Protein AF-A0A9X6QW32-F1 (afdb_monomer_lite)

Structure (mmCIF, N/CA/C/O backbone):
data_AF-A0A9X6QW32-F1
#
_entry.id   AF-A0A9X6QW32-F1
#
loop_
_atom_site.group_PDB
_atom_site.id
_atom_site.type_symbol
_atom_site.label_atom_id
_atom_site.label_alt_id
_atom_site.label_comp_id
_atom_site.label_asym_id
_atom_site.label_entity_id
_atom_site.label_seq_id
_atom_site.pdbx_PDB_ins_code
_atom_site.Cartn_x
_atom_site.Cartn_y
_atom_site.Cartn_z
_atom_site.occupancy
_atom_site.B_iso_or_equiv
_atom_site.auth_seq_id
_atom_site.auth_comp_id
_atom_site.auth_asym_id
_atom_site.auth_atom_id
_atom_site.pdbx_PDB_model_num
ATOM 1 N N . MET A 1 1 ? -21.624 30.257 38.699 1.00 36.91 1 MET A N 1
ATOM 2 C CA . MET A 1 1 ? -21.443 28.814 38.445 1.00 36.91 1 MET A CA 1
ATOM 3 C C . MET A 1 1 ? -20.746 28.679 37.105 1.00 36.91 1 MET A C 1
ATOM 5 O O . MET A 1 1 ? -21.343 29.022 36.097 1.00 36.91 1 MET A O 1
ATOM 9 N N . THR A 1 2 ? -19.466 28.319 37.096 1.00 38.97 2 THR A N 1
ATOM 10 C CA . THR A 1 2 ? -18.670 28.144 35.873 1.00 38.97 2 THR A CA 1
ATOM 11 C C . THR A 1 2 ? -18.360 26.661 35.707 1.00 38.97 2 THR A C 1
ATOM 13 O O . THR A 1 2 ? -17.632 26.080 36.508 1.00 38.97 2 THR A O 1
ATOM 16 N N . GLU A 1 3 ? -18.950 26.038 34.687 1.00 44.25 3 GLU A N 1
ATOM 17 C CA . GLU A 1 3 ? -18.677 24.651 34.310 1.00 44.25 3 GLU A CA 1
ATOM 18 C C . GLU A 1 3 ? -17.298 24.559 33.646 1.00 44.25 3 GLU A C 1
ATOM 20 O O . GLU A 1 3 ? -17.064 25.100 32.564 1.00 44.25 3 GLU A O 1
ATOM 25 N N . GLN A 1 4 ? -16.358 23.883 34.307 1.00 48.66 4 GLN A N 1
ATOM 26 C CA . GLN A 1 4 ? -15.066 23.547 33.722 1.00 48.66 4 GLN A CA 1
ATOM 27 C C . GLN A 1 4 ? -15.186 22.256 32.906 1.00 48.66 4 GLN A C 1
ATOM 29 O O . GLN A 1 4 ? -15.371 21.166 33.443 1.00 48.66 4 GLN A O 1
ATOM 34 N N . ASN A 1 5 ? -15.036 22.387 31.588 1.00 47.41 5 ASN A N 1
ATOM 35 C CA . ASN A 1 5 ? -14.834 21.270 30.672 1.00 47.41 5 ASN A CA 1
ATOM 36 C C . ASN A 1 5 ? -13.461 20.623 30.934 1.00 47.41 5 ASN A C 1
ATOM 38 O O . ASN A 1 5 ? -12.433 21.100 30.454 1.00 47.41 5 ASN A O 1
ATOM 42 N N . ASN A 1 6 ? -13.445 19.504 31.658 1.00 50.34 6 ASN A N 1
ATOM 43 C CA . ASN A 1 6 ? -12.286 18.620 31.775 1.00 50.34 6 ASN A CA 1
ATOM 44 C C . ASN A 1 6 ? -12.100 17.833 30.463 1.00 50.34 6 ASN A C 1
ATOM 46 O O . ASN A 1 6 ? -12.528 16.687 30.337 1.00 50.34 6 ASN A O 1
ATOM 50 N N . ARG A 1 7 ? -11.472 18.442 29.450 1.00 55.31 7 ARG A N 1
ATOM 51 C CA . ARG A 1 7 ? -11.034 17.735 28.234 1.00 55.31 7 ARG A CA 1
ATOM 52 C C . ARG A 1 7 ? -9.511 17.707 28.164 1.00 55.31 7 ARG A C 1
ATOM 54 O O . ARG A 1 7 ? -8.896 18.669 27.729 1.00 55.31 7 ARG A O 1
ATOM 61 N N . GLY A 1 8 ? -8.943 16.569 28.569 1.00 48.66 8 GLY A N 1
ATOM 62 C CA . GLY A 1 8 ? -7.589 16.127 28.220 1.00 48.66 8 GLY A CA 1
ATOM 63 C C . GLY A 1 8 ? -6.453 16.918 28.869 1.00 48.66 8 GLY A C 1
ATOM 64 O O . GLY A 1 8 ? -6.060 17.977 28.393 1.00 48.66 8 GLY A O 1
ATOM 65 N N . GLY A 1 9 ? -5.871 16.369 29.936 1.00 49.19 9 GLY A N 1
ATOM 66 C CA . GLY A 1 9 ? -4.690 16.951 30.572 1.00 49.19 9 GLY A CA 1
ATOM 67 C C . GLY A 1 9 ? -3.492 17.019 29.619 1.00 49.19 9 GLY A C 1
ATOM 68 O O . GLY A 1 9 ? -3.138 16.020 28.992 1.00 49.19 9 GLY A O 1
ATOM 69 N N . LYS A 1 10 ? -2.842 18.190 29.561 1.00 48.78 10 LYS A N 1
ATOM 70 C CA . LYS A 1 10 ? -1.484 18.374 29.030 1.00 48.78 10 LYS A CA 1
ATOM 71 C C . LYS A 1 10 ? -0.531 17.451 29.792 1.00 48.78 10 LYS A C 1
ATOM 73 O O . LYS A 1 10 ? -0.059 17.799 30.869 1.00 48.78 10 LYS A O 1
ATOM 78 N N . ARG A 1 11 ? -0.263 16.267 29.254 1.00 66.25 11 ARG A N 1
ATOM 79 C CA . ARG A 1 11 ? 0.907 15.471 29.634 1.00 66.25 11 ARG A CA 1
ATOM 80 C C . ARG A 1 11 ? 1.914 15.594 28.500 1.00 66.25 11 ARG A C 1
ATOM 82 O O . ARG A 1 11 ? 1.516 15.583 27.335 1.00 66.25 11 ARG A O 1
ATOM 89 N N . GLU A 1 12 ? 3.195 15.727 28.815 1.00 42.75 12 GLU A N 1
ATOM 90 C CA . GLU A 1 12 ? 4.242 15.593 27.801 1.00 42.75 12 GLU A CA 1
ATOM 91 C C . GLU A 1 12 ? 4.105 14.211 27.141 1.00 42.75 12 GLU A C 1
ATOM 93 O O . GLU A 1 12 ? 3.998 13.194 27.822 1.00 42.75 12 GLU A O 1
ATOM 98 N N . GLY A 1 13 ? 3.980 14.183 25.812 1.00 55.62 13 GLY A N 1
ATOM 99 C CA . GLY A 1 13 ? 3.668 12.967 25.050 1.00 55.62 13 GLY A CA 1
ATOM 100 C C . GLY A 1 13 ? 2.175 12.711 24.781 1.00 55.62 13 GLY A C 1
ATOM 101 O O . GLY A 1 13 ? 1.850 11.772 24.054 1.00 55.62 13 GLY A O 1
ATOM 102 N N . ALA A 1 14 ? 1.254 13.547 25.281 1.00 50.28 14 ALA A N 1
ATOM 103 C CA . ALA A 1 14 ? -0.164 13.508 24.909 1.00 50.28 14 ALA A CA 1
ATOM 104 C C . ALA A 1 14 ? -0.377 14.146 23.525 1.00 50.28 14 ALA A C 1
ATOM 106 O O . ALA A 1 14 ? -0.821 15.281 23.380 1.00 50.28 14 ALA A O 1
ATOM 107 N N . GLY A 1 15 ? -0.002 13.396 22.496 1.00 57.47 15 GLY A N 1
ATOM 108 C CA . GLY A 1 15 ? -0.157 13.767 21.099 1.00 57.47 15 GL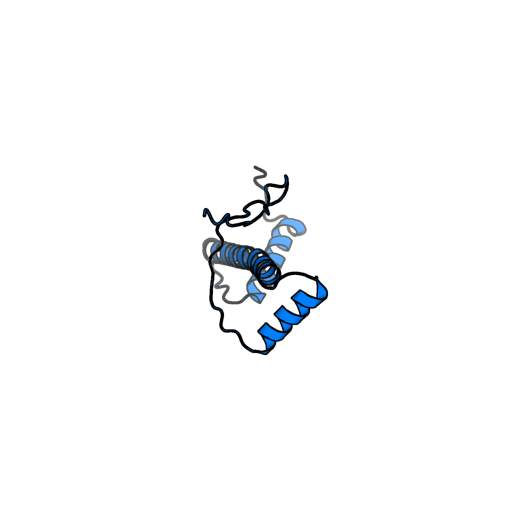Y A CA 1
ATOM 109 C C . GLY A 1 15 ? 0.657 12.819 20.237 1.00 57.47 15 GLY A C 1
ATOM 110 O O . GLY A 1 15 ? 1.885 12.813 20.293 1.00 57.47 15 GLY A O 1
ATOM 111 N N . ARG A 1 16 ? -0.013 11.999 19.423 1.00 57.81 16 ARG A N 1
ATOM 112 C CA . ARG A 1 16 ? 0.675 11.286 18.342 1.00 57.81 16 ARG A CA 1
ATOM 113 C C . ARG A 1 16 ? 1.248 12.372 17.426 1.00 57.81 16 ARG A C 1
ATOM 115 O O . ARG A 1 16 ? 0.483 13.250 17.027 1.00 57.81 16 ARG A O 1
ATOM 122 N N . LYS A 1 17 ? 2.558 12.352 17.124 1.00 58.06 17 LYS A N 1
ATOM 123 C CA . LYS A 1 17 ? 3.149 13.268 16.126 1.00 58.06 17 LYS A CA 1
ATOM 124 C C . LYS A 1 17 ? 2.224 13.291 14.907 1.00 58.06 17 LYS A C 1
ATOM 126 O O . 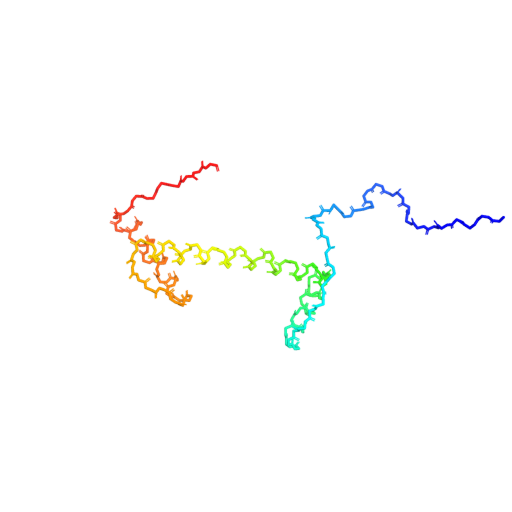LYS A 1 17 ? 1.816 12.225 14.447 1.00 58.06 17 LYS A O 1
ATOM 131 N N . ALA A 1 18 ? 1.849 14.475 14.433 1.00 55.62 18 ALA A N 1
ATOM 132 C CA . ALA A 1 18 ? 1.028 14.588 13.239 1.00 55.62 18 ALA A CA 1
ATOM 133 C C . ALA A 1 18 ? 1.854 14.069 12.051 1.00 55.62 18 ALA A C 1
ATOM 135 O O . ALA A 1 18 ? 2.804 14.716 11.627 1.00 55.62 18 ALA A O 1
ATOM 136 N N . ILE A 1 19 ? 1.532 12.866 11.566 1.00 63.91 19 ILE A N 1
ATOM 137 C CA . ILE A 1 19 ? 2.189 12.226 10.406 1.00 63.91 19 ILE A CA 1
ATOM 138 C C . ILE A 1 19 ? 1.648 12.825 9.085 1.00 63.91 19 ILE A C 1
ATOM 140 O O . ILE A 1 19 ? 2.115 12.503 8.003 1.00 63.91 19 ILE A O 1
ATOM 144 N N . GLY A 1 20 ? 0.669 13.729 9.166 1.00 74.75 20 GLY A N 1
ATOM 145 C CA . GLY A 1 20 ? 0.043 14.390 8.027 1.00 74.75 20 GLY A CA 1
ATOM 146 C C . GLY A 1 20 ? -1.370 14.861 8.365 1.00 74.75 20 GLY A C 1
ATOM 147 O O . GLY A 1 20 ? -1.764 14.906 9.535 1.00 74.75 20 GLY A O 1
ATOM 148 N N . GLU A 1 21 ? -2.144 15.189 7.333 1.00 82.62 21 GLU A N 1
ATOM 149 C CA . GLU A 1 21 ? -3.554 15.556 7.464 1.00 82.62 21 GLU A CA 1
ATOM 150 C C . GLU A 1 21 ? -4.431 14.296 7.581 1.00 82.62 21 GLU A C 1
ATOM 152 O O . GLU A 1 21 ? -4.308 13.358 6.795 1.00 82.62 21 GLU A O 1
ATOM 157 N N . THR A 1 22 ? -5.336 14.259 8.563 1.00 86.12 22 THR A N 1
ATOM 158 C CA . THR A 1 22 ? -6.325 13.176 8.681 1.00 86.12 22 THR A CA 1
ATOM 159 C C . THR A 1 22 ? -7.629 13.601 8.024 1.00 86.12 22 THR A C 1
ATOM 161 O O . THR A 1 22 ? -8.266 14.550 8.475 1.00 86.12 22 THR A O 1
ATOM 164 N N . ARG A 1 23 ? -8.066 12.854 7.007 1.00 86.19 23 ARG A N 1
ATOM 165 C CA . ARG A 1 23 ? -9.380 13.020 6.374 1.00 86.19 23 ARG A CA 1
ATOM 166 C C . ARG A 1 23 ? -10.258 11.815 6.691 1.00 86.19 23 ARG A C 1
ATOM 168 O O . ARG A 1 23 ? -9.804 10.677 6.592 1.00 86.19 23 ARG A O 1
ATOM 175 N N . LYS A 1 24 ? -11.511 12.057 7.087 1.00 89.81 24 LYS A N 1
ATOM 176 C CA . LYS A 1 24 ? -12.503 10.986 7.250 1.00 89.81 24 LYS A CA 1
ATOM 177 C C . LYS A 1 24 ? -13.034 10.607 5.873 1.00 89.81 24 LYS A C 1
ATOM 179 O O . LYS A 1 24 ? -13.514 11.473 5.148 1.00 89.81 24 LYS A O 1
ATOM 184 N N . VAL A 1 25 ? -12.949 9.328 5.537 1.00 88.31 25 VAL A N 1
ATOM 185 C CA . VAL A 1 25 ? -13.450 8.770 4.278 1.00 88.31 25 VAL A CA 1
ATOM 186 C C . VAL A 1 25 ? -14.421 7.639 4.588 1.00 88.31 25 VAL A C 1
ATOM 188 O O . VAL A 1 25 ? -14.228 6.912 5.562 1.00 88.31 25 VAL A O 1
ATOM 191 N N . SER A 1 26 ? -15.469 7.514 3.777 1.00 93.12 26 SER A N 1
ATOM 192 C CA . SER A 1 26 ? -16.342 6.341 3.775 1.00 93.12 26 SER A CA 1
ATOM 193 C C . SER A 1 26 ? -15.877 5.416 2.659 1.00 93.12 26 SER A C 1
ATOM 195 O O . SER A 1 26 ? -15.663 5.879 1.538 1.00 93.12 26 SER A O 1
ATOM 197 N N . LEU A 1 27 ? -15.685 4.136 2.965 1.00 92.56 27 LEU A N 1
ATOM 198 C CA . LEU A 1 27 ? -15.263 3.124 2.002 1.00 92.56 27 LEU A CA 1
ATOM 199 C C . LEU A 1 27 ? -16.349 2.059 1.906 1.00 92.56 27 LEU A C 1
ATOM 201 O O . LEU A 1 27 ? -16.940 1.669 2.910 1.00 92.56 27 LEU A O 1
ATOM 205 N N . THR A 1 28 ? -16.612 1.587 0.694 1.00 95.06 28 THR A N 1
ATOM 206 C CA . THR A 1 28 ? -17.479 0.436 0.439 1.00 95.06 28 THR A CA 1
ATOM 207 C C . THR A 1 28 ? -16.632 -0.607 -0.264 1.00 95.06 28 THR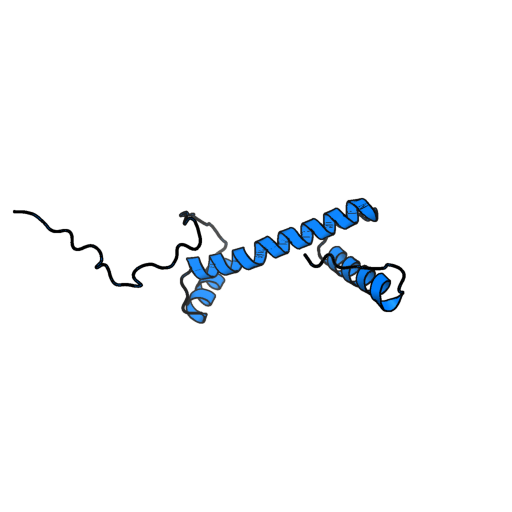 A C 1
ATOM 209 O O . THR A 1 28 ? -16.123 -0.352 -1.352 1.00 95.06 28 THR A O 1
ATOM 212 N N . LEU A 1 29 ? -16.440 -1.747 0.392 1.00 94.56 29 LEU A N 1
ATOM 213 C CA . LEU A 1 29 ? -15.616 -2.854 -0.080 1.00 94.56 29 LEU A CA 1
ATOM 214 C C . LEU A 1 29 ? -16.434 -4.154 -0.022 1.00 94.56 29 LEU A C 1
ATOM 216 O O . LEU A 1 29 ? -17.360 -4.244 0.791 1.00 94.56 29 LEU A O 1
ATOM 220 N N . PRO A 1 30 ? -16.107 -5.154 -0.858 1.00 97.38 30 PRO A N 1
ATOM 221 C CA . PRO A 1 30 ? -16.591 -6.521 -0.696 1.00 97.38 30 PRO A CA 1
ATOM 222 C C . PRO A 1 30 ? -16.362 -7.057 0.723 1.00 97.38 30 PRO A C 1
ATOM 224 O O . PRO A 1 30 ? -15.346 -6.750 1.347 1.00 97.38 30 PRO A O 1
ATOM 227 N N . ASN A 1 31 ? -17.276 -7.906 1.203 1.00 95.81 31 ASN A N 1
ATOM 228 C CA . ASN A 1 31 ? -17.203 -8.486 2.550 1.00 95.81 31 ASN A CA 1
ATOM 229 C C . ASN A 1 31 ? -15.889 -9.235 2.799 1.00 95.81 31 ASN A C 1
ATOM 231 O O . ASN A 1 31 ? -15.319 -9.100 3.872 1.00 95.81 31 ASN A O 1
ATOM 235 N N . GLU A 1 32 ? -15.383 -9.961 1.801 1.00 95.44 32 GLU A N 1
ATOM 236 C CA . GLU A 1 32 ? -14.118 -10.703 1.898 1.00 95.44 32 GLU A CA 1
ATOM 237 C C . GLU A 1 32 ? -12.939 -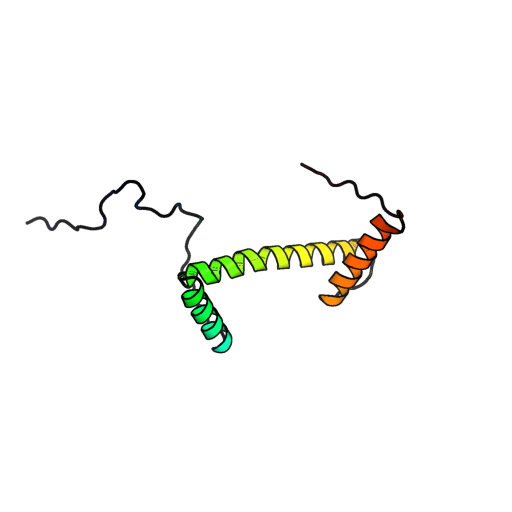9.786 2.254 1.00 95.44 32 GLU A C 1
ATOM 239 O O . GLU A 1 32 ? -12.154 -10.100 3.146 1.00 95.44 32 GLU A O 1
ATOM 244 N N . LEU A 1 33 ? -12.866 -8.604 1.629 1.00 94.50 33 LEU A N 1
ATOM 245 C CA . LEU A 1 33 ? -11.828 -7.617 1.928 1.00 94.50 33 LEU A CA 1
ATOM 246 C C . LEU A 1 33 ? -12.027 -6.972 3.301 1.00 94.50 33 LEU A C 1
ATOM 248 O O . LEU A 1 33 ? -11.047 -6.669 3.978 1.00 94.50 33 LEU A O 1
ATOM 252 N N . TRP A 1 34 ? -13.275 -6.762 3.734 1.00 96.50 34 TRP A N 1
ATOM 253 C CA . TRP A 1 34 ? -13.531 -6.295 5.096 1.00 96.50 34 TRP A CA 1
ATOM 254 C C . TRP A 1 34 ? -13.064 -7.305 6.140 1.00 96.50 34 TRP A C 1
ATOM 256 O O . TRP A 1 34 ? -12.362 -6.916 7.071 1.00 96.50 34 TRP A O 1
ATOM 266 N N . SER A 1 35 ? -13.372 -8.588 5.945 1.00 95.94 35 SER A N 1
ATOM 267 C CA . SER A 1 35 ? -12.937 -9.661 6.840 1.00 95.94 35 SER A CA 1
ATOM 268 C C . SER A 1 35 ? -11.415 -9.782 6.909 1.00 95.94 35 SER A C 1
ATOM 270 O O . SER A 1 35 ? -10.866 -9.987 7.988 1.00 95.94 35 SER A O 1
ATOM 272 N N . GLU A 1 36 ? -10.710 -9.603 5.790 1.00 95.00 36 GLU A N 1
ATOM 273 C CA . GLU A 1 36 ? -9.244 -9.592 5.787 1.00 95.00 36 GLU A CA 1
ATOM 274 C C . GLU A 1 36 ? -8.678 -8.398 6.573 1.00 95.00 36 GLU A C 1
ATOM 276 O O . GLU A 1 36 ? -7.753 -8.558 7.371 1.00 95.00 36 GLU A O 1
ATOM 281 N N . ILE A 1 37 ? -9.261 -7.203 6.414 1.00 94.75 37 ILE A N 1
ATOM 282 C CA . ILE A 1 37 ? -8.862 -6.020 7.190 1.00 94.75 37 ILE A CA 1
ATOM 283 C C . ILE A 1 37 ? -9.092 -6.252 8.687 1.00 94.75 37 ILE A C 1
ATOM 285 O O . ILE A 1 37 ? -8.216 -5.923 9.486 1.00 94.75 37 ILE A O 1
ATOM 289 N N . GLU A 1 38 ? -10.243 -6.803 9.073 1.00 95.50 38 GLU A N 1
ATOM 290 C CA . GLU A 1 38 ? -10.573 -7.117 10.469 1.00 95.50 38 GLU A CA 1
ATOM 291 C C . GLU A 1 38 ? -9.582 -8.121 11.065 1.00 95.50 38 GLU A C 1
ATOM 293 O O . GLU A 1 38 ? -9.004 -7.851 12.119 1.00 95.50 38 GLU A O 1
ATOM 298 N N . PHE A 1 39 ? -9.289 -9.206 10.343 1.00 95.69 39 PHE A N 1
ATOM 299 C CA . PHE A 1 39 ? -8.284 -10.189 10.745 1.00 95.69 39 PHE A CA 1
ATOM 300 C C . PHE A 1 39 ? -6.909 -9.546 10.981 1.00 95.69 39 PHE A C 1
ATOM 302 O O . PHE A 1 39 ? -6.275 -9.792 12.007 1.00 95.69 39 PHE A O 1
ATOM 309 N N . LEU A 1 40 ? -6.453 -8.678 10.072 1.00 93.56 40 LEU A N 1
ATOM 310 C CA . LEU A 1 40 ? -5.177 -7.972 10.220 1.00 93.56 40 LEU A CA 1
ATOM 311 C C . LEU A 1 40 ? -5.170 -7.017 11.422 1.00 93.56 40 LEU A C 1
ATOM 313 O O . LEU A 1 40 ? -4.141 -6.865 12.080 1.00 93.56 40 LEU A O 1
ATOM 317 N N . CYS A 1 41 ? -6.305 -6.382 11.729 1.00 93.19 41 CYS A N 1
ATOM 318 C CA . CYS A 1 41 ? -6.429 -5.532 12.915 1.00 93.19 41 CYS A CA 1
ATOM 319 C C . CYS A 1 41 ? -6.255 -6.340 14.202 1.00 93.19 41 CYS A C 1
ATOM 321 O O . CYS A 1 41 ? -5.529 -5.909 15.099 1.00 93.19 41 CYS A O 1
ATOM 323 N N . GLU A 1 42 ? -6.907 -7.501 14.284 1.00 93.56 42 GLU A N 1
ATOM 324 C CA . GLU A 1 42 ? -6.811 -8.399 15.435 1.00 93.56 42 GLU A CA 1
ATOM 325 C C . GLU A 1 42 ? -5.405 -8.986 15.577 1.00 93.56 42 GLU A C 1
ATOM 327 O O . GLU A 1 42 ? -4.842 -8.969 16.672 1.00 93.56 42 GLU A O 1
ATOM 332 N N . TYR A 1 43 ? -4.818 -9.442 14.469 1.00 90.69 43 TYR A N 1
ATOM 333 C CA . TYR A 1 43 ? -3.500 -10.073 14.444 1.00 90.69 43 TYR A CA 1
ATOM 334 C C . TYR A 1 43 ? -2.376 -9.114 14.866 1.00 90.69 43 TYR A C 1
ATOM 336 O O . TYR A 1 43 ? -1.548 -9.464 15.707 1.00 90.69 43 TYR A O 1
ATOM 344 N N . ASP A 1 44 ? -2.363 -7.888 14.331 1.00 83.62 44 ASP A N 1
ATOM 345 C CA . ASP A 1 44 ? -1.331 -6.890 14.647 1.00 83.62 44 ASP A CA 1
ATOM 346 C C . ASP A 1 44 ? -1.649 -6.072 15.918 1.00 83.62 44 ASP A C 1
ATOM 348 O O . ASP A 1 44 ? -0.818 -5.279 16.375 1.00 83.62 44 ASP A O 1
ATOM 352 N N . GLY A 1 45 ? -2.856 -6.207 16.484 1.00 90.56 45 GLY A N 1
ATOM 353 C CA . GLY A 1 45 ? -3.343 -5.354 17.575 1.00 90.56 45 GLY A CA 1
ATOM 354 C C . GLY A 1 45 ? -3.424 -3.873 17.180 1.00 90.56 45 GLY A C 1
ATOM 355 O O . GLY A 1 45 ? -3.203 -2.977 18.003 1.00 90.56 45 GLY A O 1
ATOM 356 N N . GLU A 1 46 ? -3.680 -3.593 15.902 1.00 90.62 46 GLU A N 1
ATOM 357 C CA . GLU A 1 46 ? -3.668 -2.250 15.327 1.00 90.62 46 GLU A CA 1
ATOM 358 C C . GLU A 1 46 ? -5.069 -1.763 14.960 1.00 90.62 46 GLU A C 1
ATOM 360 O O . GLU A 1 46 ? -5.978 -2.532 14.671 1.00 90.62 46 GLU A O 1
ATOM 365 N N . SER A 1 47 ? -5.257 -0.439 14.941 1.00 91.88 47 SER A N 1
ATOM 366 C CA . SER A 1 47 ? -6.527 0.121 14.487 1.00 91.88 47 SER A CA 1
ATOM 367 C C . SER A 1 47 ? -6.700 -0.050 12.979 1.00 91.88 47 SER A C 1
ATOM 369 O O . SER A 1 47 ? -5.742 0.086 12.214 1.00 91.88 47 SER A O 1
ATOM 371 N N . GLN A 1 48 ? -7.948 -0.203 12.541 1.00 91.88 48 GLN A N 1
ATOM 372 C CA . GLN A 1 48 ? -8.334 -0.265 11.128 1.00 91.88 48 GLN A CA 1
ATOM 373 C C . GLN A 1 48 ? -7.702 0.847 10.282 1.00 91.88 48 GLN A C 1
ATOM 375 O O . GLN A 1 48 ? -7.146 0.597 9.216 1.00 91.88 48 GLN A O 1
ATOM 380 N N . SER A 1 49 ? -7.693 2.089 10.776 1.00 90.19 49 SER A N 1
ATOM 381 C CA . SER A 1 49 ? -7.071 3.209 10.059 1.00 90.19 49 SER A CA 1
ATOM 382 C C . SER A 1 49 ? -5.549 3.082 9.922 1.00 90.19 49 SER A C 1
ATOM 384 O O . SER A 1 49 ? -4.968 3.687 9.025 1.00 90.19 49 SER A O 1
ATOM 386 N N . LYS A 1 50 ? -4.875 2.356 10.821 1.00 90.38 50 LYS A N 1
ATOM 387 C CA . LYS A 1 50 ? -3.431 2.102 10.747 1.00 90.38 50 LYS A CA 1
ATOM 388 C C . LYS A 1 50 ? -3.132 0.974 9.759 1.00 90.38 50 LYS A C 1
ATOM 390 O O . LYS A 1 50 ? -2.241 1.160 8.934 1.00 90.38 50 LYS A O 1
ATOM 395 N N . VAL A 1 51 ? -3.918 -0.102 9.788 1.00 93.12 51 VAL A N 1
ATOM 396 C CA . VAL A 1 51 ? -3.835 -1.211 8.824 1.00 93.12 51 VAL A CA 1
ATOM 397 C C . VAL A 1 51 ? -4.064 -0.699 7.401 1.00 93.12 51 VAL A C 1
ATOM 399 O O . VAL A 1 51 ? -3.175 -0.815 6.560 1.00 93.12 51 VAL A O 1
ATOM 402 N N . ILE A 1 52 ? -5.181 -0.003 7.155 1.00 92.12 52 ILE A N 1
ATOM 403 C CA . ILE A 1 52 ? -5.493 0.577 5.837 1.00 92.12 52 ILE A CA 1
ATOM 404 C C . ILE A 1 52 ? -4.390 1.545 5.387 1.00 92.12 52 ILE A C 1
ATOM 406 O O . ILE A 1 52 ? -3.979 1.516 4.228 1.00 92.12 52 ILE A O 1
ATOM 410 N N . ARG A 1 53 ? -3.858 2.380 6.293 1.00 90.06 53 ARG A N 1
ATOM 411 C CA . ARG A 1 53 ? -2.745 3.283 5.960 1.00 90.06 53 ARG A CA 1
ATOM 412 C C . ARG A 1 53 ? -1.513 2.507 5.489 1.00 90.06 53 ARG A C 1
ATOM 414 O O . ARG A 1 53 ? -0.991 2.844 4.435 1.00 90.06 53 ARG A O 1
ATOM 421 N N . LYS A 1 54 ? -1.080 1.472 6.219 1.00 89.12 54 LYS A N 1
ATOM 422 C CA . LYS A 1 54 ? 0.076 0.644 5.831 1.00 89.12 54 LYS A CA 1
ATOM 423 C C . LYS A 1 54 ? -0.123 -0.005 4.460 1.00 89.12 54 LYS A C 1
ATOM 425 O O . LYS A 1 54 ? 0.805 -0.034 3.656 1.00 89.12 54 LYS A O 1
ATOM 430 N N . MET A 1 55 ? -1.329 -0.505 4.183 1.00 89.94 55 MET A N 1
ATOM 431 C CA . MET A 1 55 ? -1.662 -1.094 2.882 1.00 89.94 55 MET A CA 1
ATOM 432 C C . MET A 1 55 ? -1.517 -0.061 1.755 1.00 89.94 55 MET A C 1
ATOM 434 O O . MET A 1 55 ? -0.858 -0.334 0.754 1.00 89.94 55 MET A O 1
ATOM 438 N N . LEU A 1 56 ? -2.060 1.148 1.940 1.00 88.00 56 LEU A N 1
ATOM 439 C CA . LEU A 1 56 ? -1.956 2.238 0.961 1.00 88.00 56 LEU A CA 1
ATOM 440 C C . LEU A 1 56 ? -0.512 2.721 0.771 1.00 88.00 56 LEU A C 1
ATOM 442 O O . LEU A 1 56 ? -0.068 2.893 -0.363 1.00 88.00 56 LEU A O 1
ATOM 446 N N . GLU A 1 57 ? 0.228 2.902 1.867 1.00 84.62 57 GLU A N 1
ATOM 447 C CA . GLU A 1 57 ? 1.638 3.313 1.854 1.00 84.62 57 GLU A CA 1
ATOM 448 C C . GLU A 1 57 ? 2.523 2.309 1.110 1.00 84.62 57 GLU A C 1
ATOM 450 O O . GLU A 1 57 ? 3.482 2.714 0.464 1.00 84.62 57 GLU A O 1
ATOM 455 N N . LYS A 1 58 ? 2.193 1.014 1.151 1.00 82.25 58 LYS A N 1
ATOM 456 C CA . LYS A 1 58 ? 2.902 -0.017 0.386 1.00 82.25 58 LYS A CA 1
ATOM 457 C C . LYS A 1 58 ? 2.479 -0.043 -1.086 1.00 82.25 58 LYS A C 1
ATOM 459 O O . LYS A 1 58 ? 3.322 -0.207 -1.964 1.00 82.25 58 LYS A O 1
ATOM 464 N N . GLN A 1 59 ? 1.187 0.112 -1.371 1.00 80.00 59 GLN A N 1
ATOM 465 C CA . GLN A 1 59 ? 0.652 -0.122 -2.713 1.00 80.00 59 GLN A CA 1
ATOM 466 C C . GLN A 1 59 ? 0.848 1.057 -3.677 1.00 80.00 59 GLN A C 1
ATOM 468 O O . GLN A 1 59 ? 1.113 0.842 -4.862 1.00 80.00 59 GLN A O 1
ATOM 473 N N . ILE A 1 60 ? 0.749 2.299 -3.192 1.00 76.38 60 ILE A N 1
ATOM 474 C CA . ILE A 1 60 ? 0.889 3.498 -4.036 1.00 76.38 60 ILE A CA 1
ATOM 475 C C . ILE A 1 60 ? 2.297 3.594 -4.662 1.00 76.38 60 ILE A C 1
ATOM 477 O O . ILE A 1 60 ? 2.375 3.753 -5.883 1.00 76.38 60 ILE A O 1
ATOM 481 N N . PRO A 1 61 ? 3.409 3.438 -3.910 1.00 75.75 61 PRO A N 1
ATOM 482 C CA . PRO A 1 61 ? 4.751 3.453 -4.493 1.00 75.75 61 PRO A CA 1
ATOM 483 C C . PRO A 1 61 ? 4.975 2.334 -5.511 1.00 75.75 61 PRO A C 1
ATOM 485 O O . PRO A 1 61 ? 5.535 2.589 -6.572 1.00 75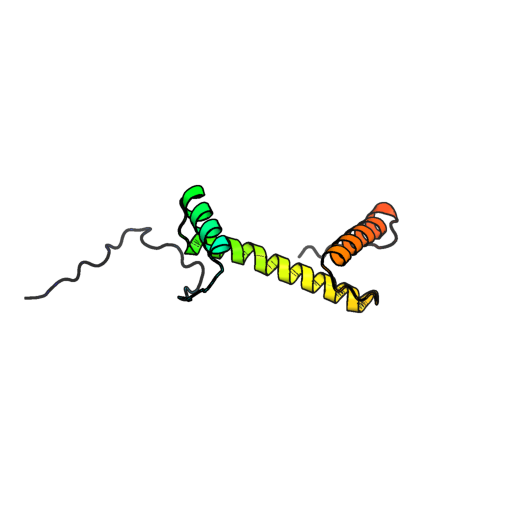.75 61 PRO A O 1
ATOM 488 N N . ASN A 1 62 ? 4.484 1.121 -5.230 1.00 70.94 62 ASN A N 1
ATOM 489 C CA . ASN A 1 62 ? 4.597 -0.010 -6.156 1.00 70.94 62 ASN A CA 1
ATOM 490 C C . ASN A 1 62 ? 3.884 0.271 -7.483 1.00 70.94 62 ASN A C 1
ATOM 492 O O . ASN A 1 62 ? 4.418 -0.021 -8.548 1.00 70.94 62 ASN A O 1
ATOM 496 N N . THR A 1 63 ? 2.695 0.876 -7.423 1.00 73.81 63 THR A N 1
ATOM 497 C CA . THR A 1 63 ? 1.919 1.225 -8.621 1.00 73.81 63 THR A CA 1
ATOM 498 C C . THR A 1 63 ? 2.648 2.272 -9.460 1.00 73.81 63 THR A C 1
ATOM 500 O O . THR A 1 63 ? 2.748 2.118 -10.675 1.00 73.81 63 THR A O 1
ATOM 503 N N . LYS A 1 64 ? 3.224 3.292 -8.809 1.00 74.62 64 LYS A N 1
ATOM 504 C CA . LYS A 1 64 ? 4.025 4.316 -9.486 1.00 74.62 64 LYS A CA 1
ATOM 505 C C . LYS A 1 64 ? 5.280 3.724 -10.130 1.00 74.62 64 LYS A C 1
ATOM 507 O O . LYS A 1 64 ? 5.531 3.982 -11.295 1.00 74.62 64 LYS A O 1
ATOM 512 N N . MET A 1 65 ? 6.008 2.864 -9.417 1.00 73.06 65 MET A N 1
ATOM 513 C CA . MET A 1 65 ? 7.195 2.194 -9.954 1.00 73.06 65 MET A CA 1
ATOM 514 C C . MET A 1 65 ? 6.865 1.346 -11.192 1.00 73.06 65 MET A C 1
ATOM 516 O O . MET A 1 65 ? 7.590 1.389 -12.180 1.00 73.06 65 MET A O 1
ATOM 520 N N . ILE A 1 66 ? 5.755 0.598 -11.165 1.00 73.50 66 ILE A N 1
ATOM 521 C CA . ILE A 1 66 ? 5.296 -0.185 -12.323 1.00 73.50 66 ILE A CA 1
ATOM 522 C C . ILE A 1 66 ? 4.960 0.736 -13.501 1.00 73.50 66 ILE A C 1
ATOM 524 O O . ILE A 1 66 ? 5.302 0.418 -14.638 1.00 73.50 66 ILE A O 1
ATOM 528 N N . GLN A 1 67 ? 4.306 1.869 -13.242 1.00 74.12 67 GLN A N 1
ATOM 529 C CA . GLN A 1 67 ? 3.989 2.850 -14.275 1.00 74.12 67 GLN A CA 1
ATOM 530 C C . GLN A 1 67 ? 5.257 3.469 -14.883 1.00 74.12 67 GLN A C 1
ATOM 532 O O . GLN A 1 67 ? 5.389 3.470 -16.103 1.00 74.12 67 GLN A O 1
ATOM 537 N N . ASP A 1 68 ? 6.214 3.891 -14.056 1.00 77.25 68 ASP A N 1
ATOM 538 C CA . ASP A 1 68 ? 7.486 4.470 -14.502 1.00 77.25 68 ASP A CA 1
ATOM 539 C C . ASP A 1 68 ? 8.272 3.475 -15.388 1.00 77.25 68 ASP A C 1
ATOM 541 O O . ASP A 1 68 ? 8.844 3.854 -16.412 1.00 77.25 68 ASP A O 1
ATOM 545 N N . ILE A 1 69 ? 8.252 2.176 -15.049 1.00 74.56 69 ILE A N 1
ATOM 546 C CA . ILE A 1 69 ? 8.876 1.119 -15.867 1.00 74.56 69 ILE A CA 1
ATOM 547 C C . ILE A 1 69 ? 8.162 0.967 -17.218 1.00 74.56 69 ILE A C 1
ATOM 549 O O . ILE A 1 69 ? 8.833 0.863 -18.248 1.00 74.56 69 ILE A O 1
ATOM 553 N N . LYS A 1 70 ? 6.821 0.973 -17.235 1.00 71.19 70 LYS A N 1
ATOM 554 C CA . LYS A 1 70 ? 6.032 0.907 -18.481 1.00 71.19 70 LYS A CA 1
ATOM 555 C C . LYS A 1 70 ? 6.305 2.113 -19.383 1.00 71.19 70 LYS A C 1
ATOM 557 O O . LYS A 1 70 ? 6.501 1.948 -20.584 1.00 71.19 70 LYS A O 1
ATOM 562 N N . GLU A 1 71 ? 6.373 3.313 -18.811 1.00 76.50 71 GLU A N 1
ATOM 563 C CA . GLU A 1 71 ? 6.675 4.546 -19.546 1.00 76.50 71 GLU A CA 1
ATOM 564 C C . GLU A 1 71 ? 8.091 4.523 -20.145 1.00 76.50 71 GLU A C 1
ATOM 566 O O . GLU A 1 71 ? 8.261 4.821 -21.330 1.00 76.50 71 GLU A O 1
ATOM 571 N N . PHE A 1 72 ? 9.101 4.094 -19.377 1.00 73.44 72 PHE A N 1
ATOM 572 C CA . PHE A 1 72 ? 10.475 3.942 -19.871 1.00 73.44 72 PHE A CA 1
ATOM 573 C C . PHE A 1 72 ? 10.574 2.964 -21.052 1.00 73.44 72 PHE A C 1
ATOM 575 O O . PHE A 1 72 ? 11.292 3.223 -22.020 1.00 73.44 72 PHE A O 1
ATOM 582 N N . GLN A 1 73 ? 9.847 1.850 -20.984 1.00 72.25 73 GLN A N 1
ATOM 583 C CA . GLN A 1 73 ? 9.767 0.837 -22.036 1.00 72.25 73 GLN A CA 1
ATOM 584 C C . GLN A 1 73 ? 9.151 1.381 -23.327 1.00 72.25 73 GLN A C 1
ATOM 586 O O . GLN A 1 73 ? 9.782 1.326 -24.388 1.00 72.25 73 GLN A O 1
ATOM 591 N N . ASN A 1 74 ? 7.951 1.956 -23.219 1.00 68.12 74 ASN A N 1
ATOM 592 C CA . ASN A 1 74 ? 7.202 2.477 -24.362 1.00 68.12 74 ASN A CA 1
ATOM 593 C C . ASN A 1 74 ? 7.965 3.601 -25.077 1.00 68.12 74 ASN A C 1
ATOM 595 O O . ASN A 1 74 ? 7.914 3.695 -26.301 1.00 68.12 74 ASN A O 1
ATOM 599 N N . ALA A 1 75 ? 8.714 4.423 -24.332 1.00 68.62 75 ALA A N 1
ATOM 600 C CA . ALA A 1 75 ? 9.503 5.515 -24.895 1.00 68.62 75 ALA A CA 1
ATOM 601 C C . ALA A 1 75 ? 10.784 5.060 -25.618 1.00 68.62 75 ALA A C 1
ATOM 603 O O . ALA A 1 75 ? 11.215 5.732 -26.553 1.00 68.62 75 ALA A O 1
ATOM 604 N N . ASN A 1 76 ? 11.408 3.952 -25.196 1.00 63.50 76 ASN A N 1
ATOM 605 C CA . ASN A 1 76 ? 12.773 3.609 -25.620 1.00 63.50 76 ASN A CA 1
ATOM 606 C C . ASN A 1 76 ? 12.900 2.303 -26.417 1.00 63.50 76 ASN A C 1
ATOM 608 O O . ASN A 1 76 ? 13.916 2.111 -27.083 1.00 63.50 76 ASN A O 1
ATOM 612 N N . ILE A 1 77 ? 11.928 1.387 -26.328 1.00 62.09 77 ILE A N 1
ATOM 613 C CA . ILE A 1 77 ? 12.075 0.010 -26.841 1.00 62.09 77 ILE A CA 1
ATOM 614 C C . ILE A 1 77 ? 10.938 -0.386 -27.805 1.00 62.09 77 ILE A C 1
ATOM 616 O O . ILE A 1 77 ? 11.110 -1.307 -28.601 1.00 62.09 77 ILE A O 1
ATOM 620 N N . GLY A 1 78 ? 9.813 0.343 -27.826 1.00 56.81 78 GLY A N 1
ATOM 621 C CA . GLY A 1 78 ? 8.748 0.151 -28.824 1.00 56.81 78 GLY A CA 1
ATOM 622 C C . GLY A 1 78 ? 7.987 -1.179 -28.712 1.00 56.81 78 GLY A C 1
ATOM 623 O O . GLY A 1 78 ? 7.396 -1.623 -29.694 1.00 56.81 78 GLY A O 1
ATOM 624 N N . ALA A 1 79 ? 8.009 -1.819 -27.539 1.00 57.47 79 ALA A N 1
ATOM 625 C CA . ALA A 1 79 ? 7.219 -3.006 -27.224 1.00 57.47 79 ALA A CA 1
ATOM 626 C C . ALA A 1 79 ? 6.049 -2.604 -26.313 1.00 57.47 79 ALA A C 1
ATOM 628 O O . ALA A 1 79 ? 6.266 -2.026 -25.253 1.00 57.47 79 ALA A O 1
ATOM 629 N N . ASP A 1 80 ? 4.818 -2.882 -26.740 1.00 56.47 80 ASP A N 1
ATOM 630 C CA . ASP A 1 80 ? 3.600 -2.437 -26.055 1.00 56.47 80 ASP A CA 1
ATOM 631 C C . ASP A 1 80 ? 3.296 -3.354 -24.854 1.00 56.47 80 ASP A C 1
ATOM 633 O O . ASP A 1 80 ? 2.576 -4.351 -24.956 1.00 56.47 80 ASP A O 1
ATOM 637 N N . ILE A 1 81 ? 3.925 -3.068 -23.711 1.00 61.44 81 ILE A N 1
ATOM 638 C CA . ILE A 1 81 ? 3.722 -3.821 -22.468 1.00 61.44 81 ILE A CA 1
ATOM 639 C C . ILE A 1 81 ? 2.381 -3.424 -21.845 1.00 61.44 81 ILE A C 1
ATOM 641 O O . ILE A 1 81 ? 2.230 -2.360 -21.239 1.00 61.44 81 ILE A O 1
ATOM 645 N N . THR A 1 82 ? 1.400 -4.319 -21.941 1.00 62.75 82 THR A N 1
ATOM 646 C CA . THR A 1 82 ? 0.050 -4.097 -21.399 1.00 62.75 82 THR A CA 1
ATOM 647 C C . THR A 1 82 ? -0.185 -4.831 -20.075 1.00 62.75 82 THR A C 1
ATOM 649 O O . THR A 1 82 ? -0.996 -4.374 -19.263 1.00 62.75 82 THR A O 1
ATOM 652 N N . SER A 1 83 ? 0.572 -5.898 -19.786 1.00 72.25 83 SER A N 1
ATOM 653 C CA . SER A 1 83 ? 0.396 -6.739 -18.593 1.00 72.25 83 SER A CA 1
ATOM 654 C C . SER A 1 83 ? 1.527 -6.596 -17.563 1.00 72.25 83 SER A C 1
ATOM 656 O O . SER A 1 83 ? 2.594 -6.054 -17.844 1.00 72.25 83 SER A O 1
ATOM 658 N N . ASN A 1 84 ? 1.288 -7.060 -16.332 1.00 67.50 84 ASN A N 1
ATOM 659 C CA . ASN A 1 84 ? 2.302 -7.053 -15.269 1.00 67.50 84 ASN A CA 1
ATOM 660 C C . ASN A 1 84 ? 3.355 -8.163 -15.443 1.00 67.50 84 ASN A C 1
ATOM 662 O O . ASN A 1 84 ? 4.478 -7.994 -14.976 1.00 67.50 84 ASN A O 1
ATOM 666 N N . GLU A 1 85 ? 3.019 -9.277 -16.101 1.00 74.75 85 GLU A N 1
ATOM 667 C CA . GLU A 1 85 ? 3.963 -10.374 -16.378 1.00 74.75 85 GLU A CA 1
ATOM 668 C C . GLU A 1 85 ? 5.030 -9.938 -17.385 1.00 74.75 85 GLU A C 1
ATOM 670 O O . GLU A 1 85 ? 6.218 -10.174 -17.172 1.00 74.75 85 GLU A O 1
ATOM 675 N N . ASP A 1 86 ? 4.623 -9.189 -18.407 1.00 71.56 86 ASP A N 1
ATOM 676 C CA . ASP A 1 86 ? 5.525 -8.613 -19.406 1.00 71.56 86 ASP A CA 1
ATOM 677 C C . ASP A 1 86 ? 6.519 -7.616 -18.782 1.00 71.56 86 ASP A C 1
ATOM 679 O O . ASP A 1 86 ? 7.685 -7.565 -19.173 1.00 71.56 86 ASP A O 1
ATOM 683 N N . VAL A 1 87 ? 6.094 -6.854 -17.760 1.00 70.81 87 VAL A N 1
ATOM 684 C CA . VAL A 1 87 ? 6.986 -5.962 -16.991 1.00 70.81 87 VAL A CA 1
ATOM 685 C C . VAL A 1 87 ? 8.070 -6.767 -16.272 1.00 70.81 87 VAL A C 1
ATOM 687 O O . VAL A 1 87 ? 9.233 -6.365 -16.261 1.00 70.81 87 VAL A O 1
ATOM 690 N N . VAL A 1 88 ? 7.707 -7.904 -15.668 1.00 76.44 88 VAL A N 1
ATOM 691 C CA . VAL A 1 88 ? 8.666 -8.774 -14.972 1.00 76.44 88 VAL A CA 1
ATOM 692 C C . VAL A 1 88 ? 9.646 -9.393 -15.967 1.00 76.44 88 VAL A C 1
ATOM 694 O O . VAL A 1 88 ? 10.853 -9.335 -15.733 1.00 76.44 88 VAL A O 1
ATOM 697 N N . ASP A 1 89 ? 9.153 -9.926 -17.086 1.00 77.81 89 ASP A N 1
ATOM 698 C CA . ASP A 1 89 ? 9.994 -10.493 -18.147 1.00 77.81 89 ASP A CA 1
ATOM 699 C C . ASP A 1 89 ? 10.958 -9.445 -18.726 1.00 77.81 89 ASP A C 1
ATOM 701 O O . ASP A 1 89 ? 12.151 -9.715 -18.899 1.00 77.81 89 ASP A O 1
ATOM 705 N N . PHE A 1 90 ? 10.488 -8.210 -18.925 1.00 76.94 90 PHE A N 1
ATOM 706 C CA . PHE A 1 90 ? 11.351 -7.111 -19.337 1.00 76.94 90 PHE A CA 1
ATOM 707 C C . PHE A 1 90 ? 12.445 -6.806 -18.308 1.00 76.94 90 PHE A C 1
ATOM 709 O O . PHE A 1 90 ? 13.618 -6.726 -18.676 1.00 76.94 90 PHE A O 1
ATOM 716 N N . CYS A 1 91 ? 12.101 -6.669 -17.026 1.00 77.12 91 CYS A N 1
ATOM 717 C CA . CYS A 1 91 ? 13.088 -6.427 -15.972 1.00 77.12 91 CYS A CA 1
ATOM 718 C C . CYS A 1 91 ? 14.153 -7.536 -15.929 1.00 77.12 91 CYS A C 1
ATOM 720 O O . CYS A 1 91 ? 15.344 -7.243 -15.811 1.00 77.12 91 CYS A O 1
ATOM 722 N N . VAL A 1 92 ? 13.747 -8.802 -16.077 1.00 82.06 92 VAL A N 1
ATOM 723 C CA . VAL A 1 92 ? 14.667 -9.949 -16.124 1.00 82.06 92 VAL A CA 1
ATOM 724 C C . VAL A 1 92 ? 15.592 -9.866 -17.341 1.00 82.06 92 VAL A C 1
ATOM 726 O O . VAL A 1 92 ? 16.808 -10.022 -17.195 1.00 82.06 92 VAL A O 1
ATOM 729 N N . LYS A 1 93 ? 15.052 -9.566 -18.529 1.00 78.62 93 LYS A N 1
ATOM 730 C CA . LYS A 1 93 ? 15.845 -9.376 -19.756 1.00 78.62 93 LYS A CA 1
ATOM 731 C C . LYS A 1 93 ? 16.841 -8.228 -19.620 1.00 78.62 93 LYS A C 1
ATOM 733 O O . LYS A 1 93 ? 18.017 -8.418 -19.920 1.00 78.62 93 LYS A O 1
ATOM 738 N N . LEU A 1 94 ? 16.408 -7.080 -19.102 1.00 76.88 94 LEU A N 1
ATOM 739 C CA . LEU A 1 94 ? 17.255 -5.902 -18.924 1.00 76.88 94 LEU A CA 1
ATOM 740 C C . LEU A 1 94 ? 18.422 -6.188 -17.965 1.00 76.88 94 LEU A C 1
ATOM 742 O O . LEU A 1 94 ? 19.573 -5.872 -18.266 1.00 76.88 94 LEU A O 1
ATOM 746 N N . VAL A 1 95 ? 18.149 -6.846 -16.832 1.00 79.19 95 VAL A N 1
ATOM 747 C CA . VAL A 1 95 ? 19.189 -7.276 -15.883 1.00 79.19 95 VAL A CA 1
ATOM 748 C C . VAL A 1 95 ? 20.165 -8.242 -16.556 1.00 79.19 95 VAL A C 1
ATOM 750 O O . VAL A 1 95 ? 21.378 -8.094 -16.414 1.00 79.19 95 VAL A O 1
ATOM 753 N N . HIS A 1 96 ? 19.666 -9.206 -17.329 1.00 74.44 96 HIS A N 1
ATOM 754 C CA . HIS A 1 96 ? 20.519 -10.140 -18.056 1.00 74.44 96 HIS A CA 1
ATOM 755 C C . HIS A 1 96 ? 21.419 -9.426 -19.084 1.00 74.44 96 HIS A C 1
ATOM 757 O O . HIS A 1 96 ? 22.617 -9.702 -19.166 1.00 74.44 96 HIS A O 1
ATOM 763 N N . GLU A 1 97 ? 20.892 -8.466 -19.839 1.00 74.19 97 GLU A N 1
ATOM 764 C CA . GLU A 1 97 ? 21.664 -7.720 -20.838 1.00 74.19 97 GLU A CA 1
ATOM 765 C C . GLU A 1 97 ? 22.728 -6.801 -20.220 1.00 74.19 97 GLU A C 1
ATOM 767 O O . GLU A 1 97 ? 23.861 -6.749 -20.713 1.00 74.19 97 GLU A O 1
ATOM 772 N N . ILE A 1 98 ? 22.396 -6.115 -19.121 1.00 75.81 98 ILE A N 1
ATOM 773 C CA . ILE A 1 98 ? 23.329 -5.247 -18.388 1.00 75.81 98 ILE A CA 1
ATOM 774 C C . ILE A 1 98 ? 24.415 -6.085 -17.704 1.00 75.81 98 ILE A C 1
ATOM 776 O O . ILE A 1 98 ? 25.605 -5.832 -17.890 1.00 75.81 98 ILE A O 1
ATOM 780 N N . PHE A 1 99 ? 24.028 -7.086 -16.910 1.00 71.50 99 PHE A N 1
ATOM 781 C CA . PHE A 1 99 ? 24.948 -7.728 -15.967 1.00 71.50 99 PHE A CA 1
ATOM 782 C C . PHE A 1 99 ? 25.610 -8.996 -16.508 1.00 71.50 99 PHE A C 1
ATOM 784 O O . PHE A 1 99 ? 26.764 -9.260 -16.167 1.00 71.50 99 PHE A O 1
ATOM 791 N N . ILE A 1 100 ? 24.928 -9.764 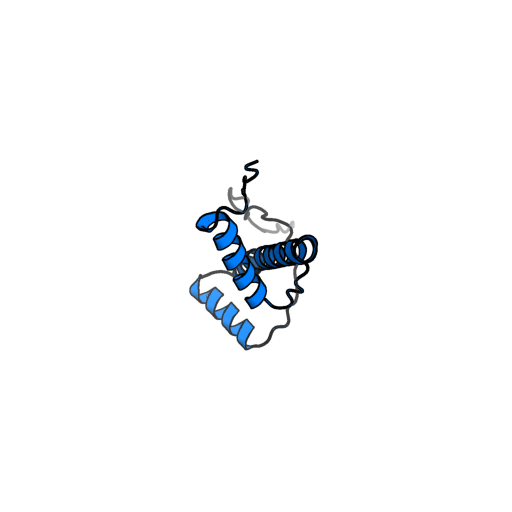-17.363 1.00 75.88 100 ILE A N 1
ATOM 792 C CA . ILE A 1 100 ? 25.484 -10.998 -17.941 1.00 75.88 100 ILE A CA 1
ATOM 793 C C . ILE A 1 100 ? 26.123 -10.708 -19.294 1.00 75.88 100 ILE A C 1
ATOM 795 O O . ILE A 1 100 ? 27.286 -11.042 -19.516 1.00 75.88 100 ILE A O 1
ATOM 799 N N . GLN A 1 101 ? 25.391 -10.043 -20.192 1.00 73.69 101 GLN A N 1
ATOM 800 C CA . GLN A 1 101 ? 25.887 -9.762 -21.542 1.00 73.69 101 GLN A CA 1
ATOM 801 C C . GLN A 1 101 ? 26.789 -8.520 -21.614 1.00 73.69 101 GLN A C 1
ATOM 803 O O . GLN A 1 101 ? 27.454 -8.328 -22.631 1.00 73.69 101 GLN A O 1
ATOM 808 N N . LYS A 1 102 ? 26.832 -7.689 -20.557 1.00 72.88 102 LYS A N 1
ATOM 809 C CA . LYS A 1 102 ? 27.612 -6.437 -20.475 1.00 72.88 102 LYS A CA 1
ATOM 810 C C . LYS A 1 102 ? 27.358 -5.464 -21.634 1.00 72.88 102 LYS A C 1
ATOM 812 O O . LYS A 1 102 ? 28.234 -4.677 -21.986 1.00 72.88 102 LYS A O 1
ATOM 817 N N . LYS A 1 103 ? 26.171 -5.517 -22.245 1.00 62.22 103 LYS A N 1
ATOM 818 C CA . LYS A 1 103 ? 25.825 -4.702 -23.424 1.00 62.22 103 LYS A CA 1
ATOM 819 C C . LYS A 1 103 ? 25.484 -3.255 -23.076 1.00 62.22 103 LYS A C 1
ATOM 821 O O . LYS A 1 103 ? 25.609 -2.379 -23.926 1.00 62.22 103 LYS A O 1
ATOM 826 N N . HIS A 1 104 ? 25.091 -3.002 -21.831 1.00 61.53 104 HIS A N 1
ATOM 827 C CA . HIS A 1 104 ? 24.666 -1.692 -21.349 1.00 61.53 104 HIS A CA 1
ATOM 828 C C . HIS A 1 104 ? 25.418 -1.342 -20.061 1.00 61.53 104 HIS A C 1
ATOM 830 O O . HIS A 1 104 ? 25.565 -2.181 -19.174 1.00 61.53 104 HIS A O 1
ATOM 836 N N . LYS A 1 105 ? 25.910 -0.103 -19.955 1.00 56.34 105 LYS A N 1
ATOM 837 C CA . LYS A 1 105 ? 26.585 0.407 -18.757 1.00 56.34 105 LYS A CA 1
ATOM 838 C C . LYS A 1 105 ? 25.564 1.173 -17.916 1.00 56.34 105 LYS A C 1
ATOM 840 O O . LYS A 1 105 ? 25.130 2.246 -18.319 1.00 56.34 105 LYS A O 1
ATOM 845 N N . TYR A 1 106 ? 25.168 0.611 -16.778 1.00 55.09 106 TYR A N 1
ATOM 846 C CA . TYR A 1 106 ? 24.334 1.304 -15.796 1.00 55.09 106 TYR A CA 1
ATOM 847 C C . TYR A 1 106 ? 25.237 2.013 -14.782 1.00 55.09 106 TYR A C 1
ATOM 849 O O . TYR A 1 106 ? 25.952 1.355 -14.026 1.00 55.09 106 TYR A O 1
ATOM 857 N N . GLU A 1 107 ? 25.225 3.344 -14.781 1.00 58.94 107 GLU A N 1
ATOM 858 C CA . GLU A 1 107 ? 25.815 4.157 -13.714 1.00 58.94 107 GLU A CA 1
ATOM 859 C C . GLU A 1 107 ? 24.671 4.718 -12.859 1.00 58.94 107 GLU A C 1
ATOM 861 O O . GLU A 1 107 ? 23.913 5.558 -13.347 1.00 58.94 107 GLU A O 1
ATOM 866 N N . PRO A 1 108 ? 24.481 4.234 -11.619 1.00 50.31 108 PRO A N 1
ATOM 867 C CA . PRO A 1 108 ? 23.446 4.768 -10.746 1.00 50.31 108 PRO A CA 1
ATOM 868 C C . PRO A 1 108 ? 23.789 6.207 -10.344 1.00 50.31 108 PRO A C 1
ATOM 870 O O . PRO A 1 108 ? 24.870 6.458 -9.811 1.00 50.31 108 PRO A O 1
ATOM 873 N N . ASP A 1 109 ? 22.856 7.139 -10.555 1.00 53.69 109 ASP A N 1
ATOM 874 C CA . ASP A 1 109 ? 22.947 8.499 -10.011 1.00 53.69 109 ASP A CA 1
ATOM 875 C C . ASP A 1 109 ? 22.639 8.441 -8.506 1.00 53.69 109 ASP A C 1
ATOM 877 O O . ASP A 1 109 ? 21.487 8.498 -8.074 1.00 53.69 109 ASP A O 1
ATOM 881 N N . LEU A 1 110 ? 23.683 8.223 -7.705 1.00 47.56 110 LEU A N 1
ATOM 882 C CA . LEU A 1 110 ? 23.621 8.253 -6.245 1.00 47.56 110 LEU A CA 1
ATOM 883 C C . LEU A 1 110 ? 23.729 9.714 -5.785 1.00 47.56 110 LEU A C 1
ATOM 885 O O . LEU A 1 110 ? 24.820 10.185 -5.458 1.00 47.56 110 LEU A O 1
ATOM 889 N N . LYS A 1 111 ? 22.603 10.431 -5.803 1.00 48.78 111 LYS A N 1
ATOM 890 C CA . LYS A 1 111 ? 22.445 11.726 -5.122 1.00 48.78 111 LYS A CA 1
ATOM 891 C C . LYS A 1 111 ? 21.864 11.555 -3.729 1.00 48.78 111 LYS A C 1
ATOM 893 O O . LYS A 1 111 ? 20.963 10.703 -3.569 1.00 48.78 111 LYS A O 1
#

Radius of gyration: 23.66 Å; chains: 1; bounding box: 49×40×67 Å

Organism: Bacillus thuringiensis subsp. jegathesan (NCBI:txid56955)

Secondary structure (DSSP, 8-state):
-----------TT-S----S----------HHHHHHHHHHHHHHT--HHHHHHHHHHHHHHHHHHHHHHHHHHHHHT-----SHHHHHHHHHHHHIIIIIS--S-------

pLDDT: mean 73.83, std 15.95, range [36.91, 97.38]

Sequence (111 aa):
MTEQNNRGGKREGAGRKAIGETRKVSLTLPNELWSEIEFLCEYDGESQSKVIRKMLEKQIPNTKMIQDIKEFQNANIGADITSNEDVVDFCVKLVHEIFIQKKHKYEPDLK

Foldseek 3Di:
DDDDDPDDDDDVVPDDPPPDDDDDDDDDDPPVVVVVLVVVCVVVVHDSVVSVVVVCVVVVVVVVVLVVLQVVCCVPPVDNDPDPVVSVVVVVVVCCCVPVVVVDDDDDPPD